Protein AF-A0A973LFF2-F1 (afdb_monomer_lite)

Foldseek 3Di:
DFPVLQVVLQVVLVVVVWQKDWDDLDPGFIFIWTQDPPQKIWTWRRDPDLAIKTFIDHPNDGDDIGPGDPPRSPDDSVSNSVVVD

Sequence (85 aa):
MDENRARRVVDALRERGVNAHVAKVSVYQFGVRVMLSGGRQAEWDTDDTAGLEAQVMKDGMLVGFVPTIEGSEDFDEQQTIEAIL

Secondary structure (DSSP, 8-state):
--HHHHHHHHHHHHHTT--EEEEE-SSS-EEEEEEPGGGEEEEES-SS-SS--EEEEETTEEEEEEPPPTTGGG--HHHHHHHH-

Structure (mmCIF, N/CA/C/O backbone):
data_AF-A0A973LFF2-F1
#
_entry.id   AF-A0A973LFF2-F1
#
loop_
_atom_site.group_PDB
_atom_site.id
_atom_site.type_symbol
_atom_site.label_atom_id
_atom_site.label_alt_id
_atom_site.label_comp_id
_atom_site.label_asym_id
_atom_site.label_entity_id
_atom_site.label_seq_id
_atom_site.pdbx_PDB_ins_code
_atom_site.Cartn_x
_atom_site.Cartn_y
_atom_site.Cartn_z
_atom_site.occupancy
_atom_site.B_iso_or_equiv
_atom_site.auth_seq_id
_atom_site.auth_comp_id
_atom_site.auth_asym_id
_atom_site.auth_atom_id
_atom_site.pdbx_PDB_model_num
ATOM 1 N N . MET A 1 1 ? 1.216 -5.017 -9.070 1.00 88.62 1 MET A N 1
ATOM 2 C CA . MET A 1 1 ? 2.491 -5.703 -8.696 1.00 88.62 1 MET A CA 1
ATOM 3 C C . MET A 1 1 ? 2.432 -7.233 -8.869 1.00 88.62 1 MET A C 1
ATOM 5 O O . MET A 1 1 ? 1.345 -7.797 -8.938 1.00 88.62 1 MET A O 1
ATOM 9 N N . ASP A 1 2 ? 3.583 -7.934 -8.949 1.00 90.94 2 ASP A N 1
ATOM 10 C CA . ASP A 1 2 ? 3.652 -9.415 -8.956 1.00 90.94 2 ASP A CA 1
ATOM 11 C C . ASP A 1 2 ? 3.689 -10.045 -7.546 1.00 90.94 2 ASP A C 1
ATOM 13 O O . ASP A 1 2 ? 4.087 -9.409 -6.570 1.00 90.94 2 ASP A O 1
ATOM 17 N N . GLU A 1 3 ? 3.313 -11.326 -7.427 1.00 93.31 3 GLU A N 1
ATOM 18 C CA . GLU A 1 3 ? 3.205 -12.022 -6.133 1.00 93.31 3 GLU A CA 1
ATOM 19 C C . GLU A 1 3 ? 4.515 -12.052 -5.330 1.00 93.31 3 GLU A C 1
ATOM 21 O O . GLU A 1 3 ? 4.498 -11.889 -4.107 1.00 93.31 3 GLU A O 1
ATOM 26 N N . ASN A 1 4 ? 5.656 -12.274 -5.986 1.00 94.88 4 ASN A N 1
ATOM 27 C CA . ASN A 1 4 ? 6.933 -12.389 -5.287 1.00 94.88 4 ASN A CA 1
ATOM 28 C C . ASN A 1 4 ? 7.390 -11.027 -4.771 1.00 94.88 4 ASN A C 1
ATOM 30 O O . ASN A 1 4 ? 7.885 -10.939 -3.648 1.00 94.88 4 ASN A O 1
ATOM 34 N N . ARG A 1 5 ? 7.199 -9.969 -5.564 1.00 93.94 5 ARG A N 1
ATOM 35 C CA . ARG A 1 5 ? 7.437 -8.593 -5.122 1.00 93.94 5 ARG A CA 1
ATOM 36 C C . ARG A 1 5 ? 6.513 -8.221 -3.961 1.00 93.94 5 ARG A C 1
ATOM 38 O O . ARG A 1 5 ? 7.011 -7.741 -2.948 1.00 93.94 5 ARG A O 1
ATOM 45 N N . ALA A 1 6 ? 5.221 -8.548 -4.031 1.00 95.81 6 ALA A N 1
ATOM 46 C CA . ALA A 1 6 ? 4.277 -8.293 -2.938 1.00 95.81 6 ALA A CA 1
ATOM 47 C C . ALA A 1 6 ? 4.693 -8.983 -1.632 1.00 95.81 6 ALA A C 1
ATOM 49 O O . ALA A 1 6 ? 4.647 -8.373 -0.565 1.00 95.81 6 ALA A O 1
ATOM 50 N N . ARG A 1 7 ? 5.158 -10.237 -1.710 1.00 96.88 7 ARG A N 1
ATOM 51 C CA . ARG A 1 7 ? 5.684 -10.975 -0.551 1.00 96.88 7 ARG A CA 1
ATOM 52 C C . ARG A 1 7 ? 6.891 -10.278 0.074 1.00 96.88 7 ARG A C 1
ATOM 54 O O . ARG A 1 7 ? 6.875 -10.044 1.277 1.00 96.88 7 ARG A O 1
ATOM 61 N N . ARG A 1 8 ? 7.887 -9.891 -0.729 1.00 97.50 8 ARG A N 1
ATOM 62 C CA . ARG A 1 8 ? 9.098 -9.222 -0.218 1.00 97.50 8 ARG A CA 1
ATOM 63 C C . ARG A 1 8 ? 8.793 -7.866 0.416 1.00 97.50 8 ARG A C 1
ATOM 65 O O . ARG A 1 8 ? 9.292 -7.583 1.501 1.00 97.50 8 ARG A O 1
ATOM 72 N N . VAL A 1 9 ? 7.915 -7.070 -0.198 1.00 97.69 9 VAL A N 1
ATOM 73 C CA . VAL A 1 9 ? 7.466 -5.791 0.377 1.00 97.69 9 VAL A CA 1
ATOM 74 C C . VAL A 1 9 ? 6.737 -6.016 1.707 1.00 97.69 9 VAL A C 1
ATOM 76 O O . VAL A 1 9 ? 7.029 -5.338 2.689 1.00 97.69 9 VAL A O 1
ATOM 79 N N . VAL A 1 10 ? 5.829 -6.996 1.780 1.00 98.19 10 VAL A N 1
ATOM 80 C CA . VAL A 1 10 ? 5.123 -7.349 3.025 1.00 98.19 10 VAL A CA 1
ATOM 81 C C . VAL A 1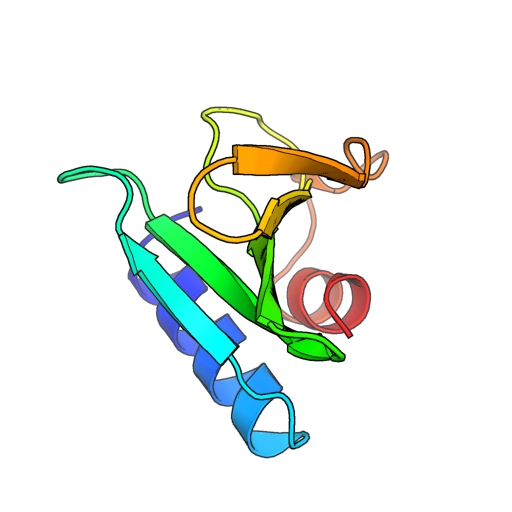 10 ? 6.093 -7.773 4.121 1.00 98.19 10 VAL A C 1
ATOM 83 O O . VAL A 1 10 ? 5.964 -7.300 5.249 1.00 98.19 10 VAL A O 1
ATOM 86 N N . ASP A 1 11 ? 7.058 -8.636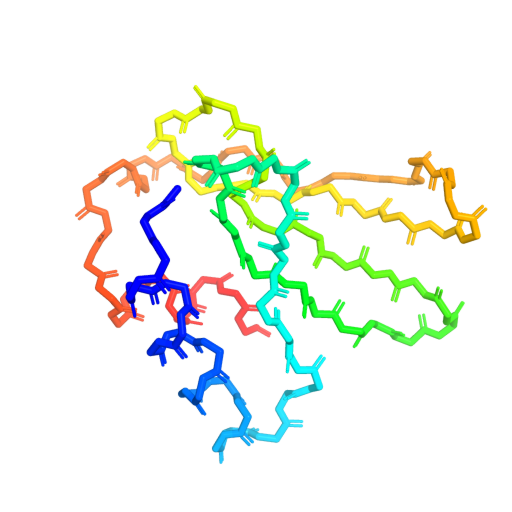 3.810 1.00 98.25 11 ASP A N 1
ATOM 87 C CA . ASP A 1 11 ? 8.047 -9.099 4.782 1.00 98.25 11 ASP A CA 1
ATOM 88 C C . ASP A 1 11 ? 8.875 -7.918 5.313 1.00 98.25 11 ASP A C 1
ATOM 90 O O . ASP A 1 11 ? 8.961 -7.717 6.526 1.00 98.25 11 ASP A O 1
ATOM 94 N N . ALA A 1 12 ? 9.353 -7.047 4.421 1.00 98.12 12 ALA A N 1
ATOM 95 C CA . ALA A 1 12 ? 10.099 -5.845 4.776 1.00 98.12 12 ALA A CA 1
ATOM 96 C C . ALA A 1 12 ? 9.287 -4.852 5.636 1.00 98.12 12 ALA A C 1
ATOM 98 O O . ALA A 1 12 ? 9.824 -4.232 6.560 1.00 98.12 12 ALA A O 1
ATOM 99 N N . LEU A 1 13 ? 7.990 -4.688 5.370 1.00 98.00 13 LEU A N 1
ATOM 100 C CA . LEU A 1 13 ? 7.099 -3.858 6.187 1.00 98.00 13 LEU A CA 1
ATOM 101 C C . LEU A 1 13 ? 6.882 -4.468 7.581 1.00 98.00 13 LEU A C 1
ATOM 103 O O . LEU A 1 13 ? 6.919 -3.756 8.587 1.00 98.00 13 LEU A O 1
ATOM 107 N N . ARG A 1 14 ? 6.712 -5.792 7.667 1.00 98.06 14 ARG A N 1
ATOM 108 C CA . ARG A 1 14 ? 6.529 -6.502 8.944 1.00 98.06 14 ARG A CA 1
ATOM 109 C C . ARG A 1 14 ? 7.777 -6.454 9.815 1.00 98.06 14 ARG A C 1
ATOM 111 O O . ARG A 1 14 ? 7.651 -6.262 11.022 1.00 98.06 14 ARG A O 1
ATOM 118 N N . GLU A 1 15 ? 8.965 -6.546 9.221 1.00 97.88 15 GLU A N 1
ATOM 119 C CA . GLU A 1 15 ? 10.244 -6.341 9.919 1.00 97.88 15 GLU A CA 1
ATOM 120 C C . GLU A 1 15 ? 10.348 -4.947 10.559 1.00 97.88 15 GLU A C 1
ATOM 122 O O . GLU A 1 15 ? 10.986 -4.784 11.598 1.00 97.88 15 GLU A O 1
ATOM 127 N N . ARG A 1 16 ? 9.667 -3.949 9.982 1.00 96.94 16 ARG A N 1
ATOM 128 C CA . ARG A 1 16 ? 9.576 -2.572 10.496 1.00 96.94 16 ARG A CA 1
ATOM 129 C C . ARG A 1 16 ? 8.397 -2.354 11.457 1.00 96.94 16 ARG A C 1
ATOM 131 O O . ARG A 1 16 ? 8.154 -1.230 11.884 1.00 96.94 16 ARG A O 1
ATOM 138 N N . GLY A 1 17 ? 7.670 -3.413 11.822 1.00 96.75 17 GLY A N 1
ATOM 139 C CA . GLY A 1 17 ? 6.554 -3.365 12.773 1.00 96.75 17 GLY A CA 1
ATOM 140 C C . GLY A 1 17 ? 5.196 -3.004 12.163 1.00 96.75 17 GLY A C 1
ATOM 141 O O . GLY A 1 17 ? 4.230 -2.816 12.904 1.00 96.75 17 GLY A O 1
ATOM 142 N N . VAL A 1 18 ? 5.086 -2.933 10.834 1.00 97.75 18 VAL A N 1
ATOM 143 C CA . VAL A 1 18 ? 3.815 -2.676 10.147 1.00 97.75 18 VAL A CA 1
ATOM 144 C C . VAL A 1 18 ? 2.987 -3.958 10.080 1.00 97.75 18 VAL A C 1
ATOM 146 O O . VAL A 1 18 ? 3.478 -5.030 9.721 1.00 97.75 18 VAL A O 1
ATOM 149 N N . ASN A 1 19 ? 1.692 -3.856 10.382 1.00 97.62 19 ASN A N 1
ATOM 150 C CA . ASN A 1 19 ? 0.756 -4.969 10.243 1.00 97.62 19 ASN A CA 1
ATOM 151 C C . ASN A 1 19 ? 0.338 -5.151 8.771 1.00 97.62 19 ASN A C 1
ATOM 153 O O . ASN A 1 19 ? -0.759 -4.754 8.369 1.00 97.62 19 ASN A O 1
ATOM 157 N N . ALA A 1 20 ? 1.247 -5.709 7.969 1.00 98.00 20 ALA A N 1
ATOM 158 C CA . ALA A 1 20 ? 1.087 -5.905 6.532 1.00 98.00 20 ALA A CA 1
ATOM 159 C C . ALA A 1 20 ? 0.819 -7.373 6.152 1.00 98.00 20 ALA A C 1
ATOM 161 O O . ALA A 1 20 ? 1.314 -8.308 6.784 1.00 98.00 20 ALA A O 1
ATOM 162 N N . HIS A 1 21 ? 0.054 -7.568 5.080 1.00 97.56 21 HIS A N 1
ATOM 163 C CA . HIS A 1 21 ? -0.290 -8.862 4.497 1.00 97.56 21 HIS A CA 1
ATOM 164 C C . HIS A 1 21 ? -0.275 -8.773 2.972 1.00 97.56 21 HIS A C 1
ATOM 166 O O . HIS A 1 21 ? -0.550 -7.717 2.408 1.00 97.56 21 HIS A O 1
ATOM 172 N N . VAL A 1 22 ? -0.023 -9.891 2.291 1.00 97.25 22 VAL A N 1
ATOM 173 C CA . VAL A 1 22 ? -0.203 -9.952 0.834 1.00 97.25 22 VAL A CA 1
ATOM 174 C C . VAL A 1 22 ? -1.696 -9.848 0.526 1.00 97.25 22 VAL A C 1
ATOM 176 O O . VAL A 1 22 ? -2.493 -10.648 1.025 1.00 97.25 22 VAL A O 1
ATOM 179 N N . ALA A 1 23 ? -2.076 -8.873 -0.296 1.00 95.12 23 ALA A N 1
ATOM 180 C CA . ALA A 1 23 ? -3.414 -8.777 -0.856 1.00 95.12 23 ALA A CA 1
ATOM 181 C C . ALA A 1 23 ? -3.482 -9.655 -2.109 1.00 95.12 23 ALA A C 1
ATOM 183 O O . ALA A 1 23 ? -2.664 -9.512 -3.014 1.00 95.12 23 ALA A O 1
ATOM 184 N N . LYS A 1 24 ? -4.453 -10.571 -2.165 1.00 92.44 24 LYS A N 1
ATOM 185 C CA . LYS A 1 24 ? -4.735 -11.386 -3.352 1.00 92.44 24 LYS A CA 1
ATOM 186 C C . LYS A 1 24 ? -6.117 -11.020 -3.876 1.00 92.44 24 LYS A C 1
ATOM 188 O O . LYS A 1 24 ? -7.118 -11.482 -3.333 1.00 92.44 24 LYS A O 1
ATOM 193 N N . VAL A 1 25 ? -6.146 -10.162 -4.890 1.00 88.12 25 VAL A N 1
ATOM 194 C CA . VAL A 1 25 ? -7.375 -9.583 -5.456 1.00 88.12 25 VAL A CA 1
ATOM 195 C C . VAL A 1 25 ? -7.979 -10.526 -6.494 1.00 88.12 25 VAL A C 1
ATOM 197 O O . VAL A 1 25 ? -9.191 -10.718 -6.548 1.00 88.12 25 VAL A O 1
ATOM 200 N N . SER A 1 26 ? -7.126 -11.183 -7.282 1.00 86.31 26 SER A N 1
ATOM 201 C CA . SER A 1 26 ? -7.523 -12.199 -8.259 1.00 86.31 26 SER A CA 1
ATOM 202 C C . SER A 1 26 ? -6.459 -13.303 -8.361 1.00 86.31 26 SER A C 1
ATOM 204 O O . SER A 1 26 ? -5.536 -13.381 -7.548 1.00 86.31 26 SER A O 1
ATOM 206 N N . VAL A 1 27 ? -6.588 -14.205 -9.338 1.00 86.00 27 VAL A N 1
ATOM 207 C CA . VAL A 1 27 ? -5.585 -15.250 -9.607 1.00 86.00 27 VAL A CA 1
ATOM 208 C C . VAL A 1 27 ? -4.223 -14.651 -9.977 1.00 86.00 27 VAL A C 1
ATOM 210 O O . VAL A 1 27 ? -3.206 -15.213 -9.580 1.00 86.00 27 VAL A O 1
ATOM 213 N N . TYR A 1 28 ? -4.206 -13.518 -10.687 1.00 86.00 28 TYR A N 1
ATOM 214 C CA . TYR A 1 28 ? -2.989 -12.888 -11.218 1.00 86.00 28 TYR A CA 1
ATOM 215 C C . TYR A 1 28 ? -2.743 -11.472 -10.686 1.00 86.00 28 TYR A C 1
ATOM 217 O O . TYR A 1 28 ? -1.828 -10.803 -11.151 1.00 86.00 28 TYR A O 1
ATOM 225 N N . GLN A 1 29 ? -3.543 -11.022 -9.719 1.00 89.62 29 GLN A N 1
ATOM 226 C CA . GLN A 1 29 ? -3.480 -9.662 -9.195 1.00 89.62 29 GLN A CA 1
ATOM 227 C C . GLN A 1 29 ? -3.169 -9.681 -7.702 1.00 89.62 29 GLN A C 1
ATOM 229 O O . GLN A 1 29 ? -3.945 -10.211 -6.893 1.00 89.62 29 GLN A O 1
ATOM 234 N N . PHE A 1 30 ? -2.012 -9.114 -7.366 1.00 93.88 30 PHE A N 1
ATOM 235 C CA . PHE A 1 30 ? -1.430 -9.113 -6.033 1.00 93.88 30 PHE A CA 1
ATOM 236 C C . PHE A 1 30 ? -0.996 -7.704 -5.645 1.00 93.88 30 PHE A C 1
ATOM 238 O O . PHE A 1 30 ? -0.492 -6.962 -6.482 1.00 93.88 30 PHE A O 1
ATOM 245 N N . GLY A 1 31 ? -1.119 -7.400 -4.358 1.00 95.56 31 GLY A N 1
ATOM 246 C CA . GLY A 1 31 ? -0.716 -6.125 -3.779 1.00 95.56 31 GLY A CA 1
ATOM 247 C C . GLY A 1 31 ? -0.378 -6.259 -2.298 1.00 95.56 31 GLY A C 1
ATOM 248 O O . GLY A 1 31 ? -0.156 -7.363 -1.784 1.00 95.56 31 GLY A O 1
ATOM 249 N N . VAL A 1 32 ? -0.376 -5.137 -1.584 1.00 97.38 32 VAL A N 1
ATOM 250 C CA . VAL A 1 32 ? -0.015 -5.075 -0.160 1.00 97.38 32 VAL A CA 1
ATOM 251 C C . VAL A 1 32 ? -1.182 -4.522 0.649 1.00 97.38 32 VAL A C 1
ATOM 253 O O . VAL A 1 32 ? -1.629 -3.406 0.427 1.00 97.38 32 VAL A O 1
ATOM 256 N N . ARG A 1 33 ? -1.672 -5.280 1.632 1.00 97.69 33 ARG A N 1
ATOM 257 C CA . ARG A 1 33 ? -2.687 -4.816 2.584 1.00 97.69 33 ARG A CA 1
ATOM 258 C C . ARG A 1 33 ? -2.034 -4.420 3.900 1.00 97.69 33 ARG A C 1
ATOM 260 O O . ARG A 1 33 ? -1.481 -5.278 4.583 1.00 97.69 33 ARG A O 1
ATOM 267 N N . VAL A 1 34 ? -2.181 -3.164 4.304 1.00 98.00 34 VAL A N 1
ATOM 268 C CA . VAL A 1 34 ? -1.747 -2.650 5.610 1.00 98.00 34 VAL A CA 1
ATOM 269 C C . VAL A 1 34 ? -2.960 -2.418 6.505 1.00 98.00 34 VAL A C 1
ATOM 271 O O . VAL A 1 34 ? -3.890 -1.704 6.134 1.00 98.00 34 VAL A O 1
ATOM 274 N N . MET A 1 35 ? -2.957 -3.008 7.700 1.00 97.50 35 MET A N 1
ATOM 275 C CA . MET A 1 35 ? -3.993 -2.760 8.704 1.00 97.50 35 MET A CA 1
ATOM 276 C C . MET A 1 35 ? -3.743 -1.413 9.382 1.00 97.50 35 MET A C 1
ATOM 278 O O . MET A 1 35 ? -2.706 -1.202 10.010 1.00 97.50 35 MET A O 1
ATOM 282 N N . LEU A 1 36 ? -4.718 -0.516 9.286 1.00 95.12 36 LEU A N 1
ATOM 283 C CA . LEU A 1 36 ? -4.695 0.806 9.898 1.00 95.12 36 LEU A CA 1
ATOM 284 C C . LEU A 1 36 ? -5.489 0.811 11.212 1.00 95.12 36 LEU A C 1
ATOM 286 O O . LEU A 1 36 ? -6.277 -0.090 11.520 1.00 95.12 36 LEU A O 1
ATOM 290 N N . SER A 1 37 ? -5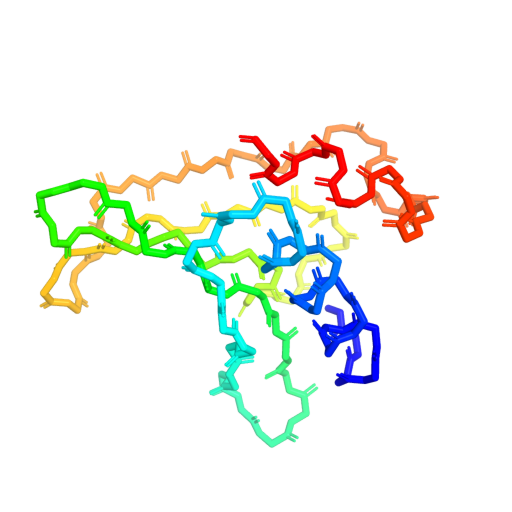.323 1.876 11.995 1.00 91.06 37 SER A N 1
ATOM 291 C CA . SER A 1 37 ? -6.114 2.081 13.207 1.00 91.06 37 SER A CA 1
ATOM 292 C C . SER A 1 37 ? -7.614 2.226 12.898 1.00 91.06 37 SER A C 1
ATOM 294 O O . SER A 1 37 ? -8.032 2.683 11.831 1.00 91.06 37 SER A O 1
ATOM 296 N N . GLY A 1 38 ? -8.457 1.809 13.847 1.00 91.94 38 GLY A N 1
ATOM 297 C CA . GLY A 1 38 ? -9.914 1.917 13.712 1.00 91.94 38 GLY A CA 1
ATOM 298 C C . GLY A 1 38 ? -10.548 0.930 12.7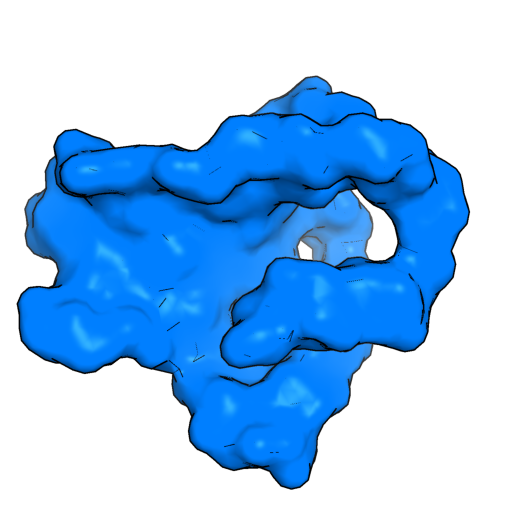23 1.00 91.94 38 GLY A C 1
ATOM 299 O O . GLY A 1 38 ? -11.634 1.214 12.215 1.00 91.94 38 GLY A O 1
ATOM 300 N N . GLY A 1 39 ? -9.878 -0.197 12.450 1.00 93.75 39 GLY A N 1
ATOM 301 C CA . GLY A 1 39 ? -10.402 -1.290 11.621 1.00 93.75 39 GLY A CA 1
ATOM 302 C C . GLY A 1 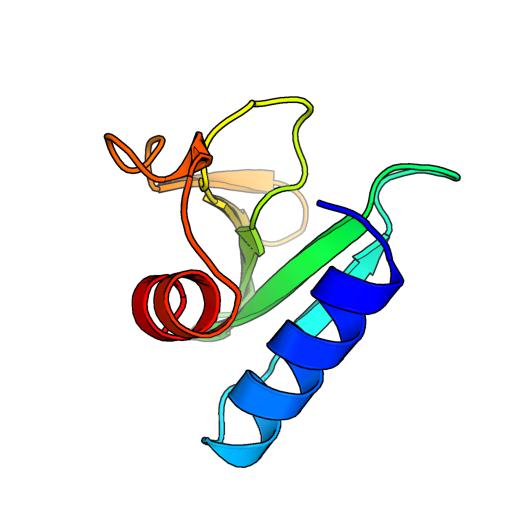39 ? -10.359 -1.021 10.116 1.00 93.75 39 GLY A C 1
ATOM 303 O O . GLY A 1 39 ? -11.034 -1.706 9.355 1.00 93.75 39 GLY A O 1
ATOM 304 N N . ARG A 1 40 ? -9.603 -0.008 9.683 1.00 97.31 40 ARG A N 1
ATOM 305 C CA . ARG A 1 40 ? -9.410 0.292 8.261 1.00 97.31 40 ARG A CA 1
ATOM 306 C C . ARG A 1 40 ? -8.259 -0.540 7.703 1.00 97.31 40 ARG A C 1
ATOM 308 O O . ARG A 1 40 ? -7.371 -0.956 8.444 1.00 97.31 40 ARG A O 1
ATOM 315 N N . GLN A 1 41 ? -8.248 -0.723 6.395 1.00 97.31 41 GLN A N 1
ATOM 316 C CA . GLN A 1 41 ? -7.163 -1.376 5.670 1.00 97.31 41 GLN A CA 1
ATOM 317 C C . GLN A 1 41 ? -6.795 -0.530 4.451 1.00 97.31 41 GLN A C 1
ATOM 319 O O . GLN A 1 41 ? -7.689 -0.085 3.740 1.00 97.31 41 GLN A O 1
ATOM 324 N N . ALA A 1 42 ? -5.505 -0.288 4.233 1.00 97.38 42 ALA A N 1
ATOM 325 C CA . ALA A 1 42 ? -4.998 0.278 2.986 1.00 97.38 42 ALA A CA 1
ATOM 326 C C . ALA A 1 42 ? -4.556 -0.870 2.077 1.00 97.38 42 ALA A C 1
ATOM 328 O O . ALA A 1 42 ? -3.716 -1.674 2.478 1.00 97.38 42 ALA A O 1
ATOM 329 N N . GLU A 1 43 ? -5.143 -0.969 0.892 1.00 96.62 43 GLU A N 1
ATOM 330 C CA . GLU A 1 43 ? -4.822 -1.961 -0.131 1.00 96.62 43 GLU A CA 1
ATOM 331 C C . GLU A 1 43 ? -4.054 -1.276 -1.255 1.00 96.62 43 GLU A C 1
ATOM 333 O O . GLU A 1 43 ? -4.619 -0.486 -2.004 1.00 96.62 43 GLU A O 1
ATOM 338 N N . TRP A 1 44 ? -2.754 -1.546 -1.314 1.00 96.81 44 TRP A N 1
ATOM 339 C CA . TRP A 1 44 ? -1.811 -0.933 -2.237 1.00 96.81 44 TRP A CA 1
ATOM 340 C C . TRP A 1 44 ? -1.612 -1.781 -3.484 1.00 96.81 44 TRP A C 1
ATOM 342 O O . TRP A 1 44 ? -1.414 -2.993 -3.348 1.00 96.81 44 TRP A O 1
ATOM 352 N N . ASP A 1 45 ? -1.594 -1.131 -4.653 1.00 92.69 45 ASP A N 1
ATOM 353 C CA . ASP A 1 45 ? -1.346 -1.756 -5.964 1.00 92.69 45 ASP A CA 1
ATOM 354 C C . ASP A 1 45 ? -2.255 -2.984 -6.169 1.00 92.69 45 ASP A C 1
ATOM 356 O O . ASP A 1 45 ? -1.826 -4.130 -6.337 1.00 92.69 45 ASP A O 1
ATOM 360 N N . THR A 1 46 ? -3.554 -2.738 -5.986 1.00 87.75 46 THR A N 1
ATOM 361 C CA . THR A 1 46 ? -4.621 -3.752 -6.055 1.00 87.75 46 THR A CA 1
ATOM 362 C C . THR A 1 46 ? -5.583 -3.523 -7.216 1.00 87.75 46 THR A C 1
ATOM 364 O O . THR A 1 46 ? -6.484 -4.330 -7.436 1.00 87.75 46 THR A O 1
ATOM 367 N N . ASP A 1 47 ? -5.356 -2.463 -7.977 1.00 79.38 47 ASP A N 1
ATOM 368 C CA . ASP A 1 47 ? -5.925 -2.092 -9.263 1.00 79.38 47 ASP A CA 1
ATOM 369 C C . ASP A 1 47 ? -4.866 -2.277 -10.363 1.00 79.38 47 ASP A C 1
ATOM 371 O O . ASP A 1 47 ? -3.699 -2.535 -10.095 1.00 79.38 47 ASP A O 1
ATOM 375 N N . ASP A 1 48 ? -5.290 -2.282 -11.626 1.00 76.31 48 ASP A N 1
ATOM 376 C CA . ASP A 1 48 ? -4.421 -2.583 -12.780 1.00 76.31 48 ASP A CA 1
ATOM 377 C C . ASP A 1 48 ? -3.686 -1.317 -13.270 1.00 76.31 48 ASP A C 1
ATOM 379 O O . ASP A 1 48 ? -3.552 -1.053 -14.467 1.00 76.31 48 ASP A O 1
ATOM 383 N N . THR A 1 49 ? -3.300 -0.462 -12.325 1.00 81.00 49 THR A N 1
ATOM 384 C CA . THR A 1 49 ? -2.650 0.822 -12.569 1.00 81.00 49 THR A CA 1
ATOM 385 C C . THR A 1 49 ? -1.138 0.669 -12.602 1.00 81.00 49 THR A C 1
ATOM 387 O O . THR A 1 49 ? -0.547 -0.216 -11.989 1.00 81.00 49 THR A O 1
ATOM 390 N N . ALA A 1 50 ? -0.489 1.515 -13.406 1.00 83.25 50 ALA A N 1
ATOM 391 C CA . ALA A 1 50 ? 0.957 1.438 -13.587 1.00 83.25 50 ALA A CA 1
ATOM 392 C C . ALA A 1 50 ? 1.733 1.971 -12.373 1.00 83.25 50 ALA A C 1
ATOM 394 O O . ALA A 1 50 ? 2.858 1.539 -12.142 1.00 83.25 50 ALA A O 1
ATOM 395 N N . GLY A 1 51 ? 1.150 2.915 -11.629 1.00 90.38 51 GLY A N 1
ATOM 396 C CA . GLY A 1 51 ? 1.777 3.536 -10.469 1.00 90.38 51 GLY A CA 1
ATOM 397 C C . GLY A 1 51 ? 1.240 2.995 -9.147 1.00 90.38 51 GLY A C 1
ATOM 398 O O . GLY A 1 51 ? 0.175 2.392 -9.071 1.00 90.38 51 GLY A O 1
ATOM 399 N N . LEU A 1 52 ? 1.990 3.253 -8.083 1.00 94.56 52 LEU A N 1
ATOM 400 C CA . LEU A 1 52 ? 1.653 2.899 -6.718 1.00 94.56 52 LEU A CA 1
ATOM 401 C C . LEU A 1 52 ? 0.556 3.821 -6.171 1.00 94.56 52 LEU A C 1
ATOM 403 O O . LEU A 1 52 ? 0.733 5.033 -6.045 1.00 94.56 52 LEU A O 1
ATOM 407 N N . GLU A 1 53 ? -0.555 3.218 -5.777 1.00 95.19 53 GLU A N 1
ATOM 408 C CA . GLU A 1 53 ? -1.708 3.856 -5.139 1.00 95.19 53 GLU A CA 1
ATOM 409 C C . GLU A 1 53 ? -2.300 2.942 -4.074 1.00 95.19 53 GLU A C 1
ATOM 411 O O . GLU A 1 53 ? -1.906 1.778 -3.963 1.00 95.19 53 GLU A O 1
ATOM 416 N N . ALA A 1 54 ? -3.236 3.468 -3.280 1.00 96.62 54 ALA A N 1
ATOM 417 C CA . ALA A 1 54 ? -3.905 2.682 -2.252 1.00 96.62 54 ALA A CA 1
ATOM 418 C C . ALA A 1 54 ? -5.394 2.986 -2.154 1.00 96.62 54 ALA A C 1
ATOM 420 O O . ALA A 1 54 ? -5.805 4.144 -2.098 1.00 96.62 54 ALA A O 1
ATOM 421 N N . GLN A 1 55 ? -6.202 1.949 -1.978 1.00 96.00 55 GLN A N 1
ATOM 422 C CA . GLN A 1 55 ? -7.597 2.082 -1.574 1.00 96.00 55 GLN A CA 1
ATOM 423 C C . GLN A 1 55 ? -7.718 1.868 -0.065 1.00 96.00 55 GLN A C 1
ATOM 425 O O . GLN A 1 55 ? -7.208 0.893 0.485 1.00 96.00 55 GLN A O 1
ATOM 430 N N . VAL A 1 56 ? -8.393 2.780 0.634 1.00 96.88 56 VAL A N 1
ATOM 431 C CA . VAL A 1 56 ? -8.649 2.656 2.072 1.00 96.88 56 VAL A CA 1
ATOM 432 C C . VAL A 1 56 ? -10.046 2.097 2.271 1.00 96.88 56 VAL A C 1
ATOM 434 O O . VAL A 1 56 ? -11.043 2.776 2.023 1.00 96.88 56 VAL A O 1
ATOM 437 N N . MET A 1 57 ? -10.117 0.869 2.769 1.00 96.75 57 MET A N 1
ATOM 438 C CA . MET A 1 57 ? -11.360 0.151 3.012 1.00 96.75 57 MET A CA 1
ATOM 439 C C . MET A 1 57 ? -11.689 0.125 4.504 1.00 96.75 57 MET A C 1
ATOM 441 O O . MET A 1 57 ? -10.804 0.091 5.362 1.00 96.75 57 MET A O 1
ATOM 445 N N . LYS A 1 58 ? -12.978 0.093 4.828 1.00 96.94 58 LYS A N 1
ATOM 446 C CA . LYS A 1 58 ? -13.495 -0.185 6.167 1.00 96.94 58 LYS A CA 1
ATOM 447 C C . LYS A 1 58 ? -14.735 -1.055 6.040 1.00 96.94 58 LYS A C 1
ATOM 449 O O . LYS A 1 58 ? -15.659 -0.684 5.326 1.00 96.94 58 LYS A O 1
ATOM 454 N N . ASP A 1 59 ? -14.745 -2.204 6.713 1.00 94.06 59 ASP A N 1
ATOM 455 C CA . ASP A 1 59 ? -15.878 -3.142 6.690 1.00 94.06 59 ASP A CA 1
ATOM 456 C C . ASP A 1 59 ? -16.331 -3.503 5.255 1.00 94.06 59 ASP A C 1
ATOM 458 O O . ASP A 1 59 ? -17.517 -3.612 4.956 1.00 94.06 59 ASP A O 1
ATOM 462 N N . GLY A 1 60 ? -15.364 -3.642 4.337 1.00 91.81 60 GLY A N 1
ATOM 463 C CA . GLY A 1 60 ? -15.605 -3.940 2.919 1.00 91.81 60 GLY A CA 1
ATOM 464 C C . GLY A 1 60 ? -16.056 -2.752 2.060 1.00 91.81 60 GLY A C 1
ATOM 465 O O . GLY A 1 60 ? -16.248 -2.923 0.861 1.00 91.81 60 GLY A O 1
ATOM 466 N N . MET A 1 61 ? -16.204 -1.553 2.631 1.00 96.00 61 MET A N 1
ATOM 467 C CA . MET A 1 61 ? -16.558 -0.335 1.898 1.00 96.00 61 MET A CA 1
ATOM 468 C C . MET A 1 61 ? -15.339 0.558 1.667 1.00 96.00 61 MET A C 1
ATOM 470 O O . MET A 1 61 ? -14.543 0.768 2.582 1.00 96.00 61 MET A O 1
ATOM 474 N N . LEU A 1 62 ? -15.225 1.128 0.466 1.00 95.56 62 LEU A N 1
ATOM 475 C CA . LEU A 1 62 ? -14.230 2.154 0.156 1.00 95.56 62 LEU A CA 1
ATOM 476 C C . LEU A 1 62 ? -14.557 3.437 0.932 1.00 95.56 62 LEU A C 1
ATOM 478 O O . LEU A 1 62 ? -15.645 3.993 0.793 1.00 95.56 62 LEU A O 1
ATOM 482 N N . VAL A 1 63 ? -13.614 3.904 1.749 1.00 97.38 63 VAL A N 1
ATOM 483 C CA . VAL A 1 63 ? -13.762 5.105 2.592 1.00 97.38 63 VAL A CA 1
ATOM 484 C C . VAL A 1 63 ? -12.706 6.177 2.316 1.00 97.38 63 VAL A C 1
ATOM 486 O O . VAL A 1 63 ? -12.758 7.251 2.912 1.00 97.38 63 VAL A O 1
ATOM 489 N N . GLY A 1 64 ? -11.752 5.909 1.426 1.00 96.38 64 GLY A N 1
ATOM 490 C CA . GLY A 1 64 ? -10.729 6.861 1.003 1.00 96.38 64 GLY A CA 1
ATOM 491 C C . GLY A 1 64 ? -9.741 6.222 0.037 1.00 96.38 64 GLY A C 1
ATOM 492 O O . GLY A 1 64 ? -9.822 5.026 -0.228 1.00 96.38 64 GLY A O 1
ATOM 493 N N . PHE A 1 65 ? -8.804 7.011 -0.474 1.00 95.56 65 PHE A N 1
ATOM 494 C CA . PHE A 1 65 ? -7.725 6.519 -1.323 1.00 95.56 65 PHE A CA 1
ATOM 495 C C . PHE A 1 65 ? -6.479 7.397 -1.174 1.00 95.56 65 PHE A C 1
ATOM 497 O O . PHE A 1 65 ? -6.576 8.576 -0.825 1.00 95.56 65 PHE A O 1
ATOM 504 N N . VAL A 1 66 ? -5.321 6.802 -1.430 1.00 94.94 66 VAL A N 1
ATOM 505 C CA . VAL A 1 66 ? -4.073 7.498 -1.736 1.00 94.94 66 VAL A CA 1
ATOM 506 C C . VAL A 1 66 ? -4.003 7.559 -3.261 1.00 94.94 66 VAL A C 1
ATOM 508 O O . VAL A 1 66 ? -4.061 6.497 -3.883 1.00 94.94 66 VAL A O 1
ATOM 511 N N . PRO A 1 67 ? -3.958 8.754 -3.880 1.00 93.94 67 PRO A N 1
ATOM 512 C CA . PRO A 1 67 ? -3.832 8.857 -5.330 1.00 93.94 67 PRO A CA 1
ATOM 513 C C . PRO A 1 67 ? -2.509 8.245 -5.792 1.00 93.94 67 PRO A C 1
ATOM 515 O O . PRO A 1 67 ? -1.562 8.168 -5.009 1.00 93.94 67 PRO A O 1
ATOM 518 N N . THR A 1 68 ? -2.443 7.871 -7.069 1.00 94.75 68 THR A N 1
ATOM 519 C CA . THR A 1 68 ? -1.209 7.405 -7.702 1.00 94.75 68 THR A CA 1
ATOM 520 C C . THR A 1 68 ? -0.057 8.352 -7.394 1.00 94.75 68 THR A C 1
ATOM 522 O O . THR A 1 68 ? -0.152 9.566 -7.604 1.00 94.75 68 THR A O 1
ATOM 525 N N . ILE A 1 69 ? 1.031 7.793 -6.876 1.00 94.12 69 ILE A N 1
ATOM 526 C CA . ILE A 1 69 ? 2.251 8.537 -6.592 1.00 94.12 69 ILE A CA 1
ATOM 527 C C . ILE A 1 69 ? 2.949 8.810 -7.929 1.00 94.12 69 ILE A C 1
ATOM 529 O O . ILE A 1 69 ? 3.226 7.891 -8.695 1.00 94.12 69 ILE A O 1
ATOM 533 N N . GLU A 1 70 ? 3.218 10.075 -8.241 1.00 94.56 70 GLU A N 1
ATOM 534 C CA . GLU A 1 70 ? 3.859 10.457 -9.506 1.00 94.56 70 GLU A CA 1
ATOM 535 C C . GLU A 1 70 ? 5.262 9.832 -9.632 1.00 94.56 70 GLU A C 1
ATOM 537 O O . GLU A 1 70 ? 6.067 9.921 -8.702 1.00 94.56 70 GLU A O 1
ATOM 542 N N . GLY A 1 71 ? 5.549 9.192 -10.773 1.00 94.75 71 GLY A N 1
ATOM 543 C CA . GLY A 1 71 ? 6.828 8.524 -11.047 1.00 94.75 71 GLY A CA 1
ATOM 544 C C . GLY A 1 71 ? 7.000 7.166 -10.357 1.00 94.75 71 GLY A C 1
ATOM 545 O O . GLY A 1 71 ? 8.084 6.583 -10.403 1.00 94.75 71 GLY A O 1
ATOM 546 N N . SER A 1 72 ? 5.961 6.662 -9.684 1.00 95.44 72 SER A N 1
ATOM 547 C CA . SER A 1 72 ? 6.028 5.389 -8.961 1.00 95.44 72 SER A CA 1
ATOM 548 C C . SER A 1 72 ? 5.954 4.147 -9.844 1.00 95.44 72 SER A C 1
ATOM 550 O O . SER A 1 72 ? 6.236 3.051 -9.360 1.00 95.44 72 SER A O 1
ATOM 552 N N . GLU A 1 73 ? 5.661 4.306 -11.136 1.00 93.25 73 GLU A N 1
ATOM 553 C CA . GLU A 1 73 ? 5.752 3.237 -12.132 1.00 93.25 73 GLU A CA 1
ATOM 554 C C . GLU A 1 73 ? 7.161 2.628 -12.225 1.00 93.25 73 GLU A C 1
ATOM 556 O O . GLU A 1 73 ? 7.312 1.439 -12.513 1.00 93.25 73 GLU A O 1
ATOM 561 N N . ASP A 1 74 ? 8.183 3.425 -11.903 1.00 94.69 74 ASP A N 1
ATOM 562 C CA . ASP A 1 74 ? 9.593 3.043 -11.953 1.00 94.69 74 ASP A CA 1
ATOM 563 C C . ASP A 1 74 ? 10.185 2.7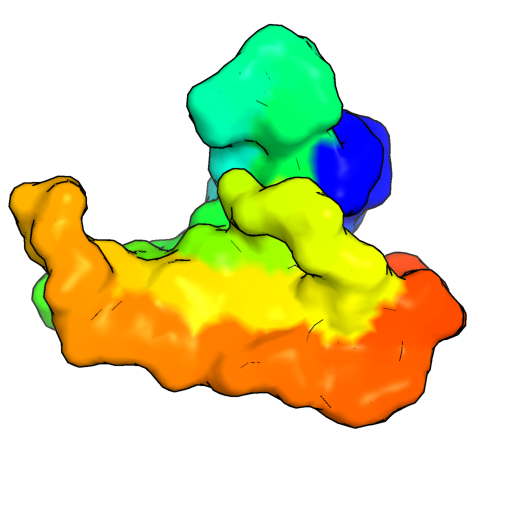67 -10.563 1.00 94.69 74 ASP A C 1
ATOM 565 O O . ASP A 1 74 ? 11.391 2.540 -10.439 1.00 94.69 74 ASP A O 1
ATOM 569 N N . PHE A 1 75 ? 9.367 2.781 -9.501 1.00 95.50 75 PHE A N 1
ATOM 570 C CA . PHE A 1 75 ? 9.869 2.519 -8.156 1.00 95.50 75 PHE A CA 1
ATOM 571 C C . PHE A 1 75 ? 10.475 1.126 -8.065 1.00 95.50 75 PHE A C 1
ATOM 573 O O . PHE A 1 75 ? 9.857 0.117 -8.431 1.00 95.50 75 PHE A O 1
ATOM 580 N N . ASP A 1 76 ? 11.666 1.067 -7.481 1.00 94.56 76 ASP A N 1
ATOM 581 C CA . ASP A 1 76 ? 12.239 -0.183 -7.026 1.00 94.56 76 ASP A CA 1
ATOM 582 C C . ASP A 1 76 ? 11.541 -0.687 -5.749 1.00 94.56 76 ASP A C 1
ATOM 584 O O . ASP A 1 76 ? 10.594 -0.096 -5.215 1.00 94.56 76 ASP A O 1
ATOM 588 N N . GLU A 1 77 ? 11.981 -1.844 -5.262 1.00 94.19 77 GLU A N 1
ATOM 589 C CA . GLU A 1 77 ? 11.412 -2.455 -4.064 1.00 94.19 77 GLU A CA 1
ATOM 590 C C . GLU A 1 77 ? 11.592 -1.583 -2.816 1.00 94.19 77 GLU A C 1
ATOM 592 O O . GLU A 1 77 ? 10.665 -1.481 -2.014 1.00 94.19 77 GLU A O 1
ATOM 597 N N . GLN A 1 78 ? 12.740 -0.920 -2.665 1.00 95.94 78 GLN A N 1
ATOM 598 C CA . GLN A 1 78 ? 13.012 -0.077 -1.507 1.00 95.94 78 GLN A CA 1
ATOM 599 C C . GLN A 1 78 ? 12.140 1.181 -1.531 1.00 95.94 78 GLN A C 1
ATOM 601 O O . GLN A 1 78 ? 11.497 1.480 -0.527 1.00 95.94 78 GLN A O 1
ATOM 606 N N . GLN A 1 79 ? 12.043 1.861 -2.673 1.00 97.38 79 GLN A N 1
ATOM 607 C CA . GLN A 1 79 ? 11.162 3.014 -2.868 1.00 97.38 79 GLN A CA 1
ATOM 608 C C . GLN A 1 79 ? 9.693 2.641 -2.634 1.00 97.38 79 GLN A C 1
ATOM 610 O O . GLN A 1 79 ? 8.952 3.397 -2.012 1.00 97.38 79 GLN A O 1
ATOM 615 N N . THR A 1 80 ? 9.283 1.440 -3.058 1.00 96.44 80 THR A N 1
ATOM 616 C CA . THR A 1 80 ? 7.936 0.913 -2.783 1.00 96.44 80 THR A CA 1
ATOM 617 C C . THR A 1 80 ? 7.692 0.752 -1.282 1.00 96.44 80 THR A C 1
ATOM 619 O O . THR A 1 80 ? 6.651 1.162 -0.779 1.00 96.44 80 THR A O 1
ATOM 622 N N . ILE A 1 81 ? 8.641 0.162 -0.549 1.00 97.06 81 ILE A N 1
ATOM 623 C CA . ILE A 1 81 ? 8.532 -0.015 0.907 1.00 97.06 81 ILE A CA 1
ATOM 624 C C . ILE A 1 81 ? 8.471 1.346 1.605 1.00 97.06 81 ILE A C 1
ATOM 626 O O . ILE A 1 81 ? 7.631 1.543 2.479 1.00 97.06 81 ILE A O 1
ATOM 630 N N . GLU A 1 82 ? 9.346 2.275 1.218 1.00 96.81 82 GLU A N 1
ATOM 631 C CA . GLU A 1 82 ? 9.413 3.623 1.788 1.00 96.81 82 GLU A CA 1
ATOM 632 C C . GLU A 1 82 ? 8.133 4.425 1.543 1.00 96.81 82 GLU A C 1
ATOM 634 O O . GLU A 1 82 ? 7.701 5.148 2.433 1.00 96.81 82 GLU A O 1
ATOM 639 N N . ALA A 1 83 ? 7.493 4.256 0.386 1.00 96.62 83 ALA A N 1
ATOM 640 C CA . ALA A 1 83 ? 6.237 4.924 0.061 1.00 96.62 83 ALA A CA 1
ATOM 641 C C . ALA A 1 83 ? 5.017 4.382 0.833 1.00 96.62 83 ALA A C 1
ATOM 643 O O . ALA A 1 83 ? 4.029 5.100 0.981 1.00 96.62 83 ALA A O 1
ATOM 644 N N . ILE A 1 84 ? 5.060 3.127 1.299 1.00 95.75 84 ILE A N 1
ATOM 645 C CA . ILE A 1 84 ? 3.949 2.481 2.023 1.00 95.75 84 ILE A CA 1
ATOM 646 C C . ILE A 1 84 ? 4.001 2.743 3.543 1.00 95.75 84 ILE A C 1
ATOM 648 O O . ILE A 1 84 ? 2.972 2.611 4.215 1.00 95.75 84 ILE A O 1
ATOM 652 N N . LEU A 1 85 ? 5.177 3.073 4.090 1.00 89.31 85 LEU A N 1
ATOM 653 C CA . LEU A 1 85 ? 5.395 3.357 5.520 1.00 89.31 85 LEU A CA 1
ATOM 654 C C . LEU A 1 85 ? 4.694 4.641 5.988 1.00 89.31 85 LEU A C 1
ATOM 656 O O . LEU A 1 85 ? 4.113 4.585 7.098 1.00 89.31 85 LEU A O 1
#

Radius of gyration: 11.78 Å; chains: 1; bounding box: 30×26×27 Å

pLDDT: mean 94.25, std 4.38, range [76.31, 98.25]